Protein AF-A0A972D5B7-F1 (afdb_monomer)

Structure (mmCIF, N/CA/C/O backbone):
data_AF-A0A972D5B7-F1
#
_entry.id   AF-A0A972D5B7-F1
#
loop_
_atom_site.group_PDB
_atom_site.id
_atom_site.type_symbol
_atom_site.label_atom_id
_atom_site.label_alt_id
_atom_site.label_comp_id
_atom_site.label_asym_id
_atom_site.label_entity_id
_atom_site.label_seq_id
_atom_site.pdbx_PDB_ins_code
_atom_site.Cartn_x
_atom_site.Cartn_y
_atom_site.Cartn_z
_atom_site.occupancy
_atom_site.B_iso_or_equiv
_atom_site.auth_seq_id
_atom_site.auth_comp_id
_atom_site.auth_asym_id
_atom_site.auth_atom_id
_atom_site.pdbx_PDB_model_num
ATOM 1 N N . MET A 1 1 ? -1.878 15.847 19.546 1.00 48.78 1 MET A N 1
ATOM 2 C CA . MET A 1 1 ? -1.704 15.679 18.088 1.00 48.78 1 MET A CA 1
ATOM 3 C C . MET A 1 1 ? -2.872 14.828 17.628 1.00 48.78 1 MET A C 1
ATOM 5 O O . MET A 1 1 ? -3.082 13.790 18.239 1.00 48.78 1 MET A O 1
ATOM 9 N N . VAL A 1 2 ? -3.689 15.308 16.688 1.00 53.00 2 VAL A N 1
ATOM 10 C CA . VAL A 1 2 ? -4.790 14.505 16.128 1.00 53.00 2 VAL A CA 1
ATOM 11 C C . VAL A 1 2 ? -4.157 13.381 15.312 1.00 53.00 2 VAL A C 1
ATOM 13 O O . VAL A 1 2 ? -3.284 13.649 14.489 1.00 53.00 2 VAL A O 1
ATOM 16 N N . ASP A 1 3 ? -4.536 12.136 15.590 1.00 77.19 3 ASP A N 1
ATOM 17 C CA . ASP A 1 3 ? -4.104 10.978 14.810 1.00 77.19 3 ASP A CA 1
ATOM 18 C C . ASP A 1 3 ? -4.944 10.943 13.529 1.00 77.19 3 ASP A C 1
ATOM 20 O O . ASP A 1 3 ? -6.056 10.411 13.502 1.00 77.19 3 ASP A O 1
ATOM 24 N N . THR A 1 4 ? -4.451 11.625 12.491 1.00 83.44 4 THR A N 1
ATOM 25 C CA . THR A 1 4 ? -5.150 11.804 11.211 1.00 83.44 4 THR A CA 1
ATOM 26 C C . THR A 1 4 ? -5.566 10.470 10.589 1.00 83.44 4 THR A C 1
A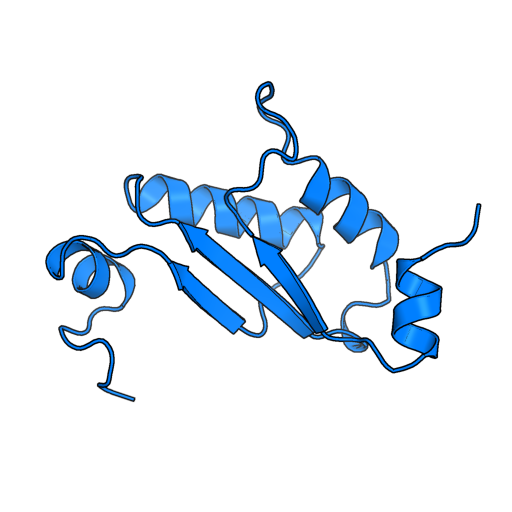TOM 28 O O . THR A 1 4 ? -6.623 10.411 9.973 1.00 83.44 4 THR A O 1
ATOM 31 N N . ILE A 1 5 ? -4.779 9.404 10.785 1.00 86.38 5 ILE A N 1
ATOM 32 C CA . ILE A 1 5 ? -5.074 8.066 10.256 1.00 86.38 5 ILE A CA 1
ATOM 33 C C . ILE A 1 5 ? -6.245 7.432 11.003 1.00 86.38 5 ILE A C 1
ATOM 35 O O . ILE A 1 5 ? -7.191 6.968 10.379 1.00 86.38 5 ILE A O 1
ATOM 39 N N . LYS A 1 6 ? -6.246 7.467 12.340 1.00 86.38 6 LYS A N 1
ATOM 40 C CA . LYS A 1 6 ? -7.398 6.954 13.101 1.00 86.38 6 LY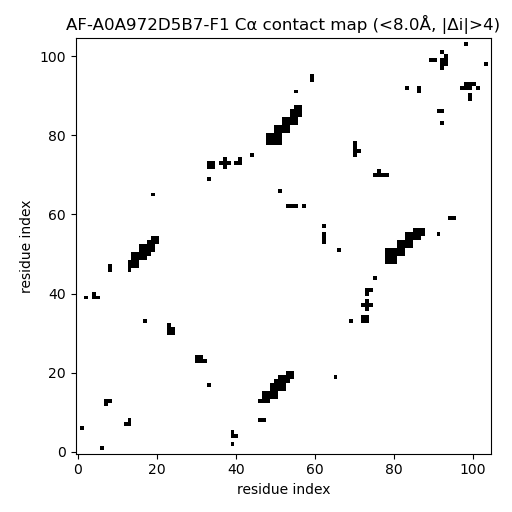S A CA 1
ATOM 41 C C . LYS A 1 6 ? -8.669 7.737 12.802 1.00 86.38 6 LYS A C 1
ATOM 43 O O . LYS A 1 6 ? -9.707 7.143 12.552 1.00 86.38 6 LYS A O 1
ATOM 48 N N . THR A 1 7 ? -8.559 9.064 12.733 1.00 89.81 7 THR A N 1
ATOM 49 C CA . THR A 1 7 ? -9.699 9.935 12.407 1.00 89.81 7 THR A CA 1
ATOM 50 C C . THR A 1 7 ? -10.247 9.631 11.010 1.00 89.81 7 THR A C 1
ATOM 52 O O . THR A 1 7 ? -11.460 9.653 10.805 1.00 89.81 7 THR A O 1
ATOM 55 N N . SER A 1 8 ? -9.374 9.339 10.037 1.00 90.31 8 SER A N 1
ATOM 56 C CA . SER A 1 8 ? -9.805 8.980 8.686 1.00 90.31 8 SER A CA 1
ATOM 57 C C . SER A 1 8 ? -10.530 7.633 8.677 1.00 90.31 8 SER A C 1
ATOM 59 O O . SER A 1 8 ? -11.615 7.558 8.107 1.00 90.31 8 SER A O 1
ATOM 61 N N . ILE A 1 9 ? -10.002 6.622 9.377 1.00 91.62 9 ILE A N 1
ATOM 62 C CA . ILE A 1 9 ? -10.630 5.295 9.510 1.00 91.62 9 ILE A CA 1
ATOM 63 C C . ILE A 1 9 ? -12.003 5.409 10.182 1.00 91.62 9 ILE A C 1
ATOM 65 O O . ILE A 1 9 ? -12.9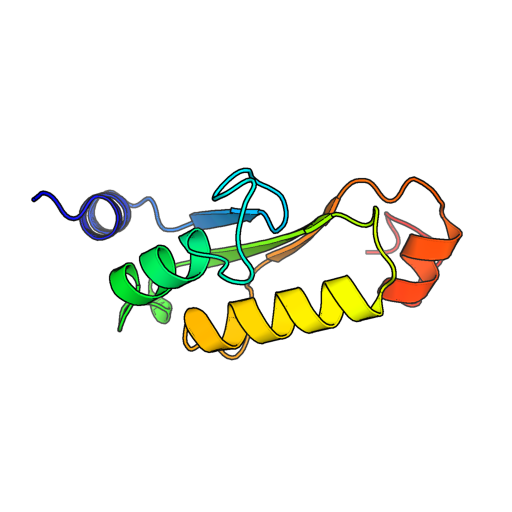91 4.927 9.633 1.00 91.62 9 ILE A O 1
ATOM 69 N N . GLU A 1 10 ? -12.099 6.126 11.306 1.00 90.25 10 GLU A N 1
ATOM 70 C CA . GLU A 1 10 ? -13.362 6.385 12.018 1.00 90.25 10 GLU A CA 1
ATOM 71 C C . GLU A 1 10 ? -14.391 7.126 11.146 1.00 90.25 10 GLU A C 1
ATOM 73 O O . GLU A 1 10 ? -15.598 6.966 11.322 1.00 90.25 10 GLU A O 1
ATOM 78 N N . SER A 1 11 ? -13.920 7.909 10.171 1.00 93.31 11 SER A N 1
ATOM 79 C CA . SER A 1 11 ? -14.755 8.617 9.192 1.00 93.31 11 SER A CA 1
ATOM 80 C C . SER A 1 11 ? -15.077 7.783 7.939 1.00 93.31 11 SER A C 1
ATOM 82 O O . SER A 1 11 ? -15.671 8.306 6.997 1.00 93.31 11 SER A O 1
ATOM 84 N N . GLY A 1 12 ? -14.684 6.505 7.900 1.00 93.38 12 GLY A N 1
ATOM 85 C CA . GLY A 1 12 ? -14.919 5.583 6.782 1.00 93.38 12 GLY A CA 1
ATOM 86 C C . GLY A 1 12 ? -13.864 5.621 5.671 1.00 93.38 12 GLY A C 1
ATOM 87 O O . GLY A 1 12 ? -14.016 4.938 4.661 1.00 93.38 12 GLY A O 1
ATOM 88 N N . VAL A 1 13 ? -12.786 6.391 5.835 1.00 93.12 13 VAL A N 1
ATOM 89 C CA . VAL A 1 13 ? -11.645 6.410 4.911 1.00 93.12 13 VAL A CA 1
ATOM 90 C C . VAL A 1 13 ? -10.640 5.353 5.353 1.00 93.12 13 VAL A C 1
ATOM 92 O O . VAL A 1 13 ? -9.782 5.595 6.203 1.00 93.12 13 VAL A O 1
ATOM 95 N N . ASN A 1 14 ? -10.767 4.173 4.756 1.00 93.06 14 ASN A N 1
ATOM 96 C CA . ASN A 1 14 ? -9.969 2.997 5.084 1.00 93.06 14 ASN A CA 1
ATOM 97 C C . ASN A 1 14 ? -9.048 2.525 3.950 1.00 93.06 14 ASN A C 1
ATOM 99 O O . ASN A 1 14 ? -8.306 1.572 4.146 1.00 93.06 14 ASN A O 1
ATOM 103 N N . TYR A 1 15 ? -9.064 3.177 2.787 1.00 93.56 15 TYR A N 1
ATOM 104 C CA . TYR A 1 15 ? -8.138 2.888 1.693 1.00 93.56 15 TYR A CA 1
ATOM 105 C C . TYR A 1 15 ? -6.946 3.850 1.729 1.00 93.56 15 TYR A C 1
ATOM 107 O O . TYR A 1 15 ? -7.128 5.068 1.650 1.00 93.56 15 TYR A O 1
ATOM 115 N N . PHE A 1 16 ? -5.729 3.311 1.804 1.00 89.94 16 PHE A N 1
ATOM 116 C CA . PHE A 1 16 ? -4.491 4.087 1.817 1.00 89.94 16 PHE A CA 1
ATOM 117 C C . PHE A 1 16 ? -3.623 3.733 0.614 1.00 89.94 16 PHE A C 1
ATOM 119 O O . PHE A 1 16 ? -3.114 2.616 0.488 1.00 89.94 16 PHE A O 1
ATOM 126 N N . ASP A 1 17 ? -3.429 4.723 -0.256 1.00 86.94 17 ASP A N 1
ATOM 127 C CA . ASP A 1 17 ? -2.571 4.582 -1.423 1.00 86.94 17 ASP A CA 1
ATOM 128 C C . ASP A 1 17 ? -1.093 4.740 -1.034 1.00 86.94 17 ASP A C 1
ATOM 130 O O . ASP A 1 17 ? -0.689 5.798 -0.539 1.00 86.94 17 ASP A O 1
ATOM 134 N N . CYS A 1 18 ? -0.280 3.695 -1.220 1.00 80.94 18 CYS A N 1
ATOM 135 C CA . CYS A 1 18 ? 1.107 3.685 -0.750 1.00 80.94 18 CYS A CA 1
ATOM 136 C C . CYS A 1 18 ? 2.096 3.648 -1.924 1.00 80.94 18 CYS A C 1
ATOM 138 O O . CYS A 1 18 ? 2.498 2.592 -2.418 1.00 80.94 18 CYS A O 1
ATOM 140 N N . LEU A 1 19 ? 2.541 4.832 -2.342 1.00 71.12 19 LEU A N 1
ATOM 141 C CA . LEU A 1 19 ? 3.438 5.007 -3.480 1.00 71.12 19 LEU A CA 1
ATOM 142 C C . LEU A 1 19 ? 4.907 4.694 -3.148 1.00 71.12 19 LEU A C 1
ATOM 144 O O . LEU A 1 19 ? 5.467 5.325 -2.251 1.00 71.12 19 LEU A O 1
ATOM 148 N N . SER A 1 20 ? 5.563 3.796 -3.903 1.00 62.44 20 SER A N 1
ATOM 149 C CA . SER A 1 20 ? 6.999 3.485 -3.719 1.00 62.44 20 SER A CA 1
ATOM 150 C C . SER A 1 20 ? 7.922 4.644 -4.107 1.00 62.44 20 SER A C 1
ATOM 152 O O . SER A 1 20 ? 9.080 4.696 -3.695 1.00 62.44 20 SER A O 1
ATOM 154 N N . LYS A 1 21 ? 7.403 5.613 -4.871 1.00 55.22 21 LYS A N 1
ATOM 155 C CA . LYS A 1 21 ? 8.147 6.770 -5.371 1.00 55.22 21 LYS A CA 1
ATOM 156 C C . LYS A 1 21 ? 7.398 8.063 -5.088 1.00 55.22 21 LYS A C 1
ATOM 158 O O . LYS A 1 21 ? 6.851 8.716 -5.972 1.00 55.22 21 LYS A O 1
ATOM 163 N N . LEU A 1 22 ? 7.402 8.473 -3.833 1.00 45.75 22 LEU A N 1
ATOM 164 C CA . LEU A 1 22 ? 7.247 9.883 -3.518 1.00 45.75 22 LEU A CA 1
ATOM 165 C C . LEU A 1 22 ? 8.480 10.339 -2.778 1.00 45.75 22 LEU A C 1
ATOM 167 O O . LEU A 1 22 ? 9.111 9.580 -2.047 1.00 45.75 22 LEU A O 1
ATOM 171 N N . ARG A 1 23 ? 8.792 11.613 -2.971 1.00 42.19 23 ARG A N 1
ATOM 172 C CA . ARG A 1 23 ? 9.722 12.420 -2.190 1.00 42.19 23 ARG A CA 1
ATOM 173 C C . ARG A 1 23 ? 9.266 12.510 -0.719 1.00 42.19 23 ARG A C 1
ATOM 175 O O . ARG A 1 23 ? 9.020 13.590 -0.202 1.00 42.19 23 ARG A O 1
ATOM 182 N N . TYR A 1 24 ? 9.152 11.360 -0.058 1.00 42.16 24 TYR A N 1
ATOM 183 C CA . TYR A 1 24 ? 9.131 11.164 1.387 1.00 42.16 24 TYR A CA 1
ATOM 184 C C . TYR A 1 24 ? 10.554 11.060 1.963 1.00 42.16 24 TYR A C 1
ATOM 186 O O . TYR A 1 24 ? 10.705 10.920 3.169 1.00 42.16 24 TYR A O 1
ATOM 194 N N . SER A 1 25 ? 11.592 11.174 1.128 1.00 35.25 25 SER A N 1
ATOM 195 C CA . SER A 1 25 ? 12.761 12.049 1.320 1.00 35.25 25 SER A CA 1
ATOM 196 C C . SER A 1 25 ? 13.651 11.922 0.074 1.00 35.25 25 SER A C 1
ATOM 198 O O . SER A 1 25 ? 13.895 10.816 -0.393 1.00 35.25 25 SER A O 1
ATOM 200 N N . GLU A 1 26 ? 14.158 13.020 -0.495 1.00 36.38 26 GLU A N 1
ATOM 201 C CA . GLU A 1 26 ? 15.217 12.944 -1.526 1.00 36.38 26 GLU A CA 1
ATOM 202 C C . GLU A 1 26 ? 16.595 12.584 -0.936 1.00 36.38 26 GLU A C 1
ATOM 204 O O . GLU A 1 26 ? 17.614 12.661 -1.614 1.00 36.38 26 GLU A O 1
ATOM 209 N N . ALA A 1 27 ? 16.653 12.154 0.323 1.00 38.62 27 ALA A N 1
ATOM 210 C CA . ALA A 1 27 ? 17.882 11.731 0.964 1.00 38.62 27 ALA A CA 1
ATOM 211 C C . ALA A 1 27 ? 17.565 10.804 2.138 1.00 38.62 27 ALA A C 1
ATOM 213 O O . ALA A 1 27 ? 17.319 11.284 3.237 1.00 38.62 27 ALA A O 1
ATOM 214 N N . SER A 1 28 ? 17.558 9.487 1.925 1.00 37.94 28 SER A N 1
ATOM 215 C CA . SER A 1 28 ? 18.069 8.491 2.882 1.00 37.94 28 SER A CA 1
ATOM 216 C C . SER A 1 28 ? 17.590 7.088 2.525 1.00 37.94 28 SER A C 1
ATOM 218 O O . SER A 1 28 ? 16.542 6.879 1.925 1.00 37.94 28 SER A O 1
ATOM 220 N N . HIS A 1 29 ? 18.348 6.100 2.976 1.00 44.97 29 HIS A N 1
ATOM 221 C CA . HIS A 1 29 ? 18.041 4.673 2.953 1.00 44.97 29 HIS A CA 1
ATOM 222 C C . HIS A 1 29 ? 16.863 4.282 3.879 1.00 44.97 29 HIS A C 1
ATOM 224 O O . HIS A 1 29 ? 16.795 3.158 4.371 1.00 44.97 29 HIS A O 1
ATOM 230 N N . THR A 1 30 ? 15.940 5.208 4.145 1.00 51.91 30 THR A N 1
ATOM 231 C CA . THR A 1 30 ? 14.854 5.085 5.118 1.00 51.91 30 THR A CA 1
ATOM 232 C C . THR A 1 30 ? 13.568 5.605 4.486 1.00 51.91 30 THR A C 1
ATOM 234 O O . THR A 1 30 ? 13.330 6.807 4.418 1.00 51.91 30 THR A O 1
ATOM 237 N N . ASN A 1 31 ? 12.717 4.691 4.018 1.00 65.31 31 ASN A N 1
ATOM 238 C CA . ASN A 1 31 ? 11.352 4.982 3.569 1.00 65.31 31 ASN A CA 1
ATOM 239 C C . ASN A 1 31 ? 10.488 5.409 4.778 1.00 65.31 31 ASN A C 1
ATOM 241 O O . ASN A 1 31 ? 9.678 4.644 5.306 1.00 65.31 31 ASN A O 1
ATOM 245 N N . GLU A 1 32 ? 10.691 6.641 5.261 1.00 72.19 32 GLU A N 1
ATOM 246 C CA . GLU A 1 32 ? 10.042 7.181 6.463 1.00 72.19 32 GLU A CA 1
ATOM 247 C C . GLU A 1 32 ? 8.516 7.202 6.372 1.00 72.19 32 GLU A C 1
ATOM 249 O O . GLU A 1 32 ? 7.847 7.086 7.398 1.00 72.19 32 GLU A O 1
ATOM 254 N N . GLY A 1 33 ? 7.964 7.351 5.163 1.00 76.44 33 GLY A N 1
ATOM 255 C CA . GLY A 1 33 ? 6.522 7.320 4.926 1.00 76.44 33 GLY A CA 1
ATOM 256 C C . GLY A 1 33 ? 5.908 6.006 5.401 1.00 76.44 33 GLY A C 1
ATOM 257 O O . GLY A 1 33 ? 4.996 6.019 6.225 1.00 76.44 33 GLY A O 1
ATOM 258 N N . TYR A 1 34 ? 6.477 4.872 4.984 1.00 81.12 34 TYR A N 1
ATOM 259 C CA . TYR A 1 34 ? 6.006 3.560 5.418 1.00 81.12 34 TYR A CA 1
ATOM 260 C C . TYR A 1 34 ? 6.257 3.306 6.908 1.00 81.12 34 TYR A C 1
ATOM 262 O O . TYR A 1 34 ? 5.417 2.712 7.571 1.00 81.12 34 TYR A O 1
ATOM 270 N N . LEU A 1 35 ? 7.361 3.808 7.474 1.00 84.12 35 LEU A N 1
ATOM 271 C CA . LEU A 1 35 ? 7.606 3.707 8.919 1.00 84.12 35 LEU A CA 1
ATOM 272 C C . LEU A 1 35 ? 6.566 4.489 9.740 1.00 84.12 35 LEU A C 1
ATOM 274 O O . LEU A 1 35 ? 6.123 4.019 10.788 1.00 84.12 35 LEU A O 1
ATOM 278 N N . LYS A 1 36 ? 6.180 5.689 9.289 1.00 84.50 36 LYS A N 1
ATOM 279 C CA . LYS A 1 36 ? 5.141 6.509 9.933 1.00 84.50 36 LYS A CA 1
ATOM 280 C C . LYS A 1 36 ? 3.765 5.866 9.771 1.00 84.50 36 LYS A C 1
ATOM 282 O O . LYS A 1 36 ? 3.031 5.778 10.751 1.00 84.50 36 LYS A O 1
ATOM 287 N N . LEU A 1 37 ? 3.459 5.365 8.575 1.00 86.31 37 LEU A N 1
ATOM 288 C CA . LEU A 1 37 ? 2.210 4.665 8.290 1.00 86.31 37 LEU A CA 1
ATOM 289 C C . LEU A 1 37 ? 2.084 3.376 9.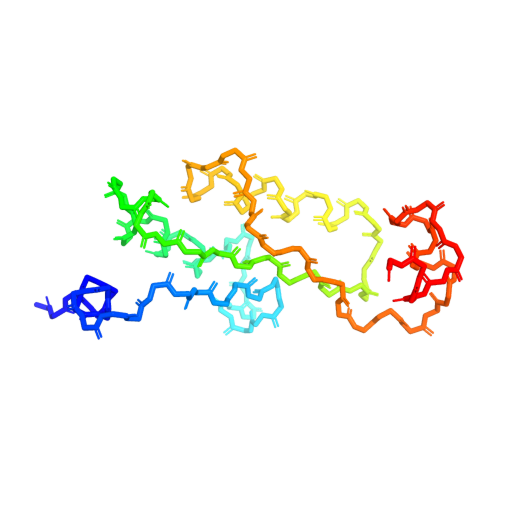115 1.00 86.31 37 LEU A C 1
ATOM 291 O O . LEU A 1 37 ? 1.063 3.173 9.757 1.00 86.31 37 LEU A O 1
ATOM 295 N N . GLY A 1 38 ? 3.136 2.559 9.198 1.00 88.94 38 GLY A N 1
ATOM 296 C CA . GLY A 1 38 ? 3.133 1.319 9.979 1.00 88.94 38 GLY A CA 1
ATOM 297 C C . GLY A 1 38 ? 2.914 1.553 11.471 1.00 88.94 38 GLY A C 1
ATOM 298 O O . GLY A 1 38 ? 2.168 0.822 12.113 1.00 88.94 38 GLY A O 1
ATOM 299 N N . LYS A 1 39 ? 3.486 2.633 12.022 1.00 89.19 39 LYS A N 1
ATOM 300 C CA . LYS A 1 39 ? 3.196 3.060 13.400 1.00 89.19 39 LYS A CA 1
ATOM 301 C C . LYS A 1 39 ? 1.745 3.502 13.581 1.00 89.19 39 LYS A C 1
ATOM 303 O O . LYS A 1 39 ? 1.159 3.205 14.616 1.00 89.19 39 LYS A O 1
ATOM 308 N N . ALA A 1 40 ? 1.185 4.221 12.610 1.00 88.56 40 ALA A N 1
ATOM 309 C CA . ALA A 1 40 ? -0.187 4.715 12.682 1.00 88.56 40 ALA A CA 1
ATOM 310 C C . ALA A 1 40 ? -1.230 3.593 12.531 1.00 88.56 40 ALA A C 1
ATOM 312 O O . ALA A 1 40 ? -2.268 3.633 13.181 1.00 88.56 40 ALA A O 1
ATOM 313 N N . LEU A 1 41 ? -0.922 2.573 11.726 1.00 89.94 41 LEU A N 1
ATOM 314 C CA . LEU A 1 41 ? -1.773 1.409 11.474 1.00 89.94 41 LEU A CA 1
ATOM 315 C C . LEU A 1 41 ? -1.534 0.242 12.442 1.00 89.94 41 LEU A C 1
ATOM 317 O O . LEU A 1 41 ? -2.081 -0.843 12.244 1.00 89.94 41 LEU A O 1
ATOM 321 N N . ALA A 1 42 ? -0.713 0.420 13.479 1.00 90.69 42 ALA A N 1
ATOM 322 C CA . ALA A 1 42 ? -0.394 -0.652 14.414 1.00 90.69 42 ALA A CA 1
ATOM 323 C C . ALA A 1 42 ? -1.671 -1.184 15.092 1.00 90.69 42 ALA A C 1
ATOM 325 O O . ALA A 1 42 ? -2.321 -0.472 15.855 1.00 90.69 42 ALA A O 1
ATOM 326 N N . GLY A 1 43 ? -2.015 -2.444 14.807 1.00 89.94 43 GLY A N 1
ATOM 327 C CA . GLY A 1 43 ? -3.234 -3.095 15.302 1.00 89.94 43 GL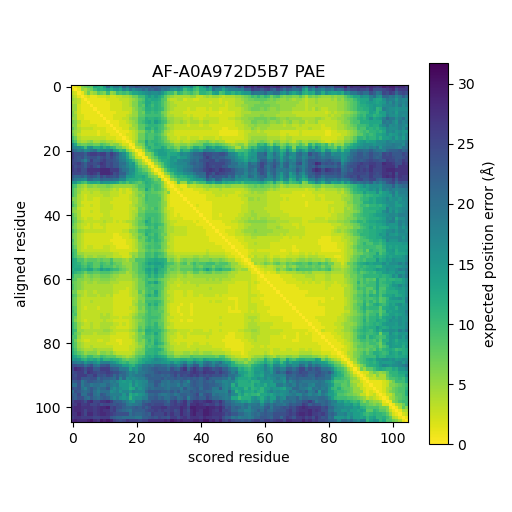Y A CA 1
ATOM 328 C C . GLY A 1 43 ? -4.512 -2.791 14.510 1.00 89.94 43 GLY A C 1
ATOM 329 O O . GLY A 1 43 ? -5.555 -3.308 14.878 1.00 89.94 43 GLY A O 1
ATOM 330 N N . LEU A 1 44 ? -4.432 -2.007 13.429 1.00 91.50 44 LEU A N 1
ATOM 331 C CA . LEU A 1 44 ? -5.572 -1.584 12.599 1.00 91.50 44 LEU A CA 1
ATOM 332 C C . LEU A 1 44 ? -5.528 -2.187 11.185 1.00 91.50 44 LEU A C 1
ATOM 334 O O . LEU A 1 44 ? -6.245 -1.741 10.294 1.00 91.50 44 LEU A O 1
ATOM 338 N N . ARG A 1 45 ? -4.651 -3.171 10.935 1.00 90.69 45 ARG A N 1
ATOM 339 C CA . ARG A 1 45 ? -4.428 -3.724 9.587 1.00 90.69 45 ARG A CA 1
ATOM 340 C C . ARG A 1 45 ? -5.698 -4.313 8.969 1.00 90.69 45 ARG A C 1
ATOM 342 O O . ARG A 1 45 ? -5.888 -4.156 7.767 1.00 90.69 45 ARG A O 1
ATOM 349 N N . ASP A 1 46 ? -6.537 -4.955 9.776 1.00 91.62 46 ASP A N 1
ATOM 350 C CA . ASP A 1 46 ? -7.776 -5.602 9.321 1.00 91.62 46 ASP A CA 1
ATOM 351 C C . ASP A 1 46 ? -8.902 -4.594 9.031 1.00 91.62 46 ASP A C 1
ATOM 353 O O . ASP A 1 46 ? -9.931 -4.948 8.462 1.00 91.62 46 ASP A O 1
ATOM 357 N N . GLU A 1 47 ? -8.711 -3.328 9.409 1.00 93.25 47 GLU A N 1
ATOM 358 C CA . GLU A 1 47 ? -9.681 -2.251 9.204 1.00 93.25 47 GLU A CA 1
ATOM 359 C C . GLU A 1 47 ? -9.391 -1.436 7.941 1.00 93.25 47 GLU A C 1
ATOM 361 O O . GLU A 1 47 ? -10.185 -0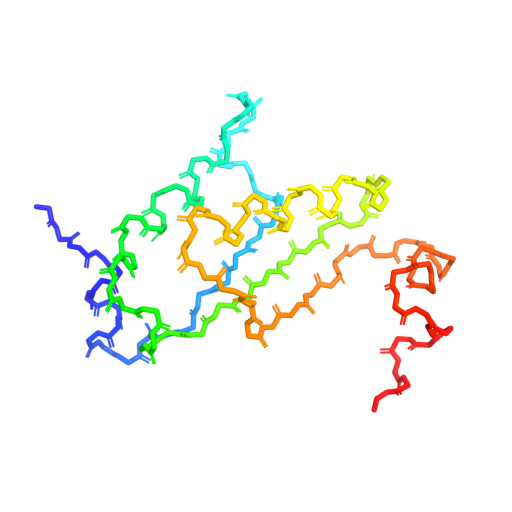.567 7.582 1.00 93.25 47 GLU A O 1
ATOM 366 N N . VAL A 1 48 ? -8.261 -1.695 7.273 1.00 94.25 48 VAL A N 1
ATOM 367 C CA . VAL A 1 48 ? -7.755 -0.873 6.170 1.00 94.25 48 VAL A CA 1
ATOM 368 C C . VAL A 1 48 ? -7.402 -1.695 4.938 1.00 94.25 48 VAL A C 1
ATOM 370 O O . VAL A 1 48 ? -6.947 -2.831 5.034 1.00 94.25 48 VAL A O 1
ATOM 373 N N . TYR A 1 49 ? -7.551 -1.071 3.775 1.00 94.94 49 TYR A N 1
ATOM 374 C CA . TYR A 1 49 ? -7.040 -1.540 2.497 1.00 94.94 49 TYR A CA 1
ATOM 375 C C . TYR A 1 49 ? -5.799 -0.739 2.135 1.00 94.94 49 TYR A C 1
ATOM 377 O O . TYR A 1 49 ? -5.792 0.492 2.212 1.00 94.94 49 TYR A O 1
ATOM 385 N N . LEU A 1 50 ? -4.748 -1.428 1.718 1.00 93.12 50 LEU A N 1
ATOM 386 C CA . LEU A 1 50 ? -3.492 -0.818 1.327 1.00 93.12 50 LEU A CA 1
ATOM 387 C C . LEU A 1 50 ? -3.191 -1.146 -0.128 1.00 93.12 50 LEU A C 1
ATOM 389 O O . LEU A 1 50 ? -3.260 -2.308 -0.527 1.00 93.12 50 LEU A O 1
ATOM 393 N N . SER A 1 51 ? -2.783 -0.144 -0.901 1.00 92.19 51 SER A N 1
ATOM 394 C CA . SER A 1 51 ? -2.097 -0.401 -2.165 1.00 92.19 51 SER A CA 1
ATOM 395 C C . SER A 1 51 ? -0.586 -0.433 -1.955 1.00 92.19 51 SER A C 1
ATOM 397 O O . SER A 1 51 ? -0.067 0.184 -1.025 1.00 92.19 51 SER A O 1
ATOM 399 N N . PHE A 1 52 ? 0.132 -1.122 -2.830 1.00 87.19 52 PHE A N 1
ATOM 400 C CA . PHE A 1 52 ? 1.546 -0.904 -3.083 1.00 87.19 52 PHE A CA 1
ATOM 401 C C . PHE A 1 52 ? 1.690 -0.532 -4.547 1.00 87.19 52 PHE A C 1
ATOM 403 O O . PHE A 1 52 ? 1.380 -1.330 -5.434 1.00 87.19 52 PHE A O 1
ATOM 410 N N . LEU A 1 53 ? 2.163 0.681 -4.802 1.00 83.75 53 LEU A N 1
ATOM 411 C CA . LEU A 1 53 ? 2.411 1.140 -6.156 1.00 83.75 53 LEU A CA 1
ATOM 412 C C . LEU A 1 53 ? 3.913 1.112 -6.428 1.00 83.75 53 LEU A C 1
ATOM 414 O O . LEU A 1 53 ? 4.671 1.923 -5.893 1.00 83.75 53 LEU A O 1
ATOM 418 N N . ALA A 1 54 ? 4.320 0.175 -7.277 1.00 77.50 54 ALA A N 1
ATOM 419 C CA . ALA A 1 54 ? 5.672 -0.013 -7.762 1.00 77.50 54 ALA A CA 1
ATOM 420 C C . ALA A 1 54 ? 5.927 0.858 -8.991 1.00 77.50 54 ALA A C 1
ATOM 422 O O . ALA A 1 54 ? 5.338 0.635 -10.048 1.00 77.50 54 ALA A O 1
ATOM 423 N N . PHE A 1 55 ? 6.845 1.815 -8.891 1.00 71.56 55 PHE A N 1
ATOM 424 C CA . PHE A 1 55 ? 7.386 2.458 -10.086 1.00 71.56 55 PHE A CA 1
ATOM 425 C C . PHE A 1 55 ? 8.414 1.552 -10.764 1.00 71.56 55 PHE A C 1
ATOM 427 O O . PHE A 1 55 ? 9.452 1.234 -10.184 1.00 71.56 55 PHE A O 1
ATOM 434 N N . VAL A 1 56 ? 8.135 1.173 -12.009 1.00 68.25 56 VAL A N 1
ATOM 435 C CA . VAL A 1 56 ? 8.986 0.283 -12.812 1.00 68.25 56 VAL A CA 1
ATOM 436 C C . VAL A 1 56 ? 9.977 1.100 -13.651 1.00 68.25 56 VAL A C 1
ATOM 438 O O . VAL A 1 56 ? 10.116 0.907 -14.846 1.00 68.25 56 VAL A O 1
ATOM 441 N N . ASP A 1 57 ? 10.670 2.060 -13.030 1.00 66.50 57 ASP A N 1
ATOM 442 C CA . ASP A 1 57 ? 11.810 2.762 -13.649 1.00 66.50 57 ASP A CA 1
ATOM 443 C C . ASP A 1 57 ?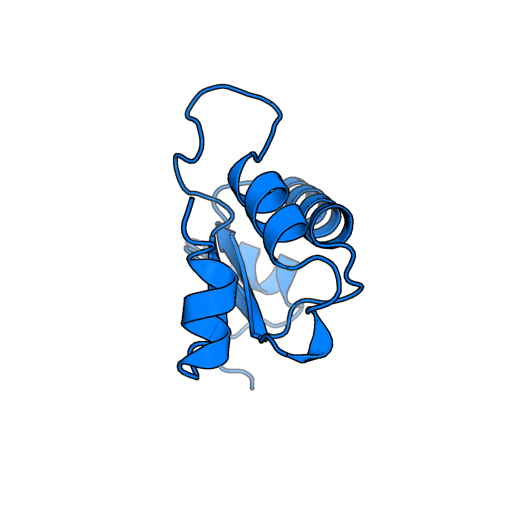 13.168 2.195 -13.200 1.00 66.50 57 ASP A C 1
ATOM 445 O O . ASP A 1 57 ? 14.231 2.687 -13.583 1.00 66.50 57 ASP A O 1
ATOM 449 N N . LYS A 1 58 ? 13.125 1.161 -12.355 1.00 62.94 58 LYS A N 1
ATOM 450 C CA . LYS A 1 58 ? 14.266 0.451 -11.777 1.00 62.94 58 LYS A CA 1
ATOM 451 C C . LYS A 1 58 ? 14.168 -1.048 -12.083 1.00 62.94 58 LYS A C 1
ATOM 453 O O . LYS A 1 58 ? 13.075 -1.544 -12.347 1.00 62.94 58 LYS A O 1
ATOM 458 N N . PRO A 1 59 ? 15.283 -1.799 -11.989 1.00 68.31 59 PRO A N 1
ATOM 459 C CA . PRO A 1 59 ? 15.261 -3.254 -12.130 1.00 68.31 59 PRO A CA 1
ATOM 460 C C . PRO A 1 59 ? 14.280 -3.933 -11.163 1.00 68.31 59 PRO A C 1
ATOM 462 O O . PRO A 1 59 ? 14.121 -3.486 -10.028 1.00 68.31 59 PRO A O 1
ATOM 465 N N . LEU A 1 60 ? 13.706 -5.069 -11.573 1.00 70.75 60 LEU A N 1
ATOM 466 C CA . LEU A 1 60 ? 12.742 -5.855 -10.784 1.00 70.75 60 LEU A CA 1
ATOM 467 C C . LEU A 1 60 ? 13.214 -6.156 -9.349 1.00 70.75 60 LEU A C 1
ATOM 469 O O . LEU A 1 60 ? 12.418 -6.116 -8.414 1.00 70.75 60 LEU A O 1
ATOM 473 N N . SER A 1 61 ? 14.510 -6.403 -9.154 1.00 70.31 61 SER A N 1
ATOM 474 C CA . SER A 1 61 ? 15.088 -6.661 -7.829 1.00 70.31 61 SER A CA 1
ATOM 475 C C . SER A 1 61 ? 14.908 -5.496 -6.849 1.00 70.31 61 SER A C 1
ATOM 477 O O . SER A 1 61 ? 14.764 -5.727 -5.650 1.00 70.31 61 SER A O 1
ATOM 479 N N . TYR A 1 62 ? 14.868 -4.251 -7.335 1.00 72.00 62 TYR A N 1
ATOM 480 C CA . TYR A 1 62 ? 14.557 -3.089 -6.499 1.00 72.00 62 TYR A CA 1
ATOM 481 C C . TYR A 1 62 ? 13.089 -3.072 -6.087 1.00 72.00 62 TYR A C 1
ATOM 483 O O . TYR A 1 62 ? 12.793 -2.814 -4.926 1.00 72.00 62 TYR A O 1
ATOM 491 N N . VAL A 1 63 ? 12.179 -3.390 -7.012 1.00 75.06 63 VAL A N 1
ATOM 492 C CA . VAL A 1 63 ? 10.740 -3.466 -6.722 1.00 75.06 63 VAL A CA 1
ATOM 493 C C . VAL A 1 63 ? 10.459 -4.541 -5.671 1.00 75.06 63 VAL A C 1
ATOM 495 O O . VAL A 1 63 ? 9.705 -4.297 -4.733 1.00 75.06 63 VAL A O 1
ATOM 498 N N . GLN A 1 64 ? 11.108 -5.703 -5.788 1.00 77.38 64 GLN A N 1
ATOM 499 C CA . GLN A 1 64 ? 11.011 -6.783 -4.803 1.00 77.38 64 GLN A CA 1
ATOM 500 C C . GLN A 1 64 ? 11.507 -6.337 -3.423 1.00 77.38 64 GLN A C 1
ATOM 502 O O . GLN A 1 64 ? 10.783 -6.479 -2.439 1.00 77.38 64 GLN A O 1
ATOM 507 N N . ALA A 1 65 ? 12.698 -5.735 -3.350 1.00 78.12 65 ALA A N 1
ATOM 508 C CA . ALA A 1 65 ? 13.256 -5.250 -2.089 1.00 78.12 65 ALA A CA 1
ATOM 509 C C . ALA A 1 65 ? 12.380 -4.164 -1.432 1.00 78.12 65 ALA A C 1
ATOM 511 O O . ALA A 1 65 ? 12.193 -4.172 -0.212 1.00 78.12 65 ALA A O 1
ATOM 512 N N . ASP A 1 66 ? 11.811 -3.254 -2.229 1.00 79.69 66 ASP A N 1
ATOM 513 C CA . ASP A 1 66 ? 10.901 -2.213 -1.742 1.00 79.69 66 ASP A CA 1
ATOM 514 C C . ASP A 1 66 ? 9.585 -2.809 -1.227 1.00 79.69 66 ASP A C 1
ATOM 516 O O . ASP A 1 66 ? 9.098 -2.396 -0.171 1.00 79.69 66 ASP A O 1
ATOM 520 N N . PHE A 1 67 ? 9.035 -3.811 -1.919 1.00 84.94 67 PHE A N 1
ATOM 521 C CA . PHE A 1 67 ? 7.822 -4.503 -1.489 1.00 84.94 67 PHE A CA 1
ATOM 522 C C . PHE A 1 67 ? 8.038 -5.275 -0.179 1.00 84.94 67 PHE A C 1
ATOM 524 O O . PHE A 1 67 ? 7.251 -5.148 0.758 1.00 84.94 67 PHE A O 1
ATOM 531 N N . GLU A 1 68 ? 9.150 -6.001 -0.045 1.00 85.56 68 GLU A N 1
ATOM 532 C CA . GLU A 1 68 ? 9.513 -6.688 1.202 1.00 85.56 68 GLU A CA 1
ATOM 533 C C . GLU A 1 68 ? 9.727 -5.712 2.367 1.00 85.56 68 GLU A C 1
ATOM 535 O O . GLU A 1 68 ? 9.352 -5.985 3.513 1.00 85.56 68 GLU A O 1
ATOM 540 N N . PHE A 1 69 ? 10.341 -4.554 2.102 1.00 84.62 69 PHE A N 1
ATOM 541 C CA . PHE A 1 69 ? 10.473 -3.505 3.105 1.00 84.62 69 PHE A CA 1
ATOM 542 C C . PHE A 1 69 ? 9.103 -2.972 3.536 1.00 84.62 69 PHE A C 1
ATOM 544 O O . PHE A 1 69 ? 8.846 -2.908 4.737 1.00 84.62 69 PHE A O 1
ATOM 551 N N . TYR A 1 70 ? 8.227 -2.651 2.579 1.00 87.25 70 TYR A N 1
ATOM 552 C CA . TYR A 1 70 ? 6.850 -2.211 2.809 1.00 87.25 70 TYR A CA 1
ATOM 553 C C . TYR A 1 70 ? 6.070 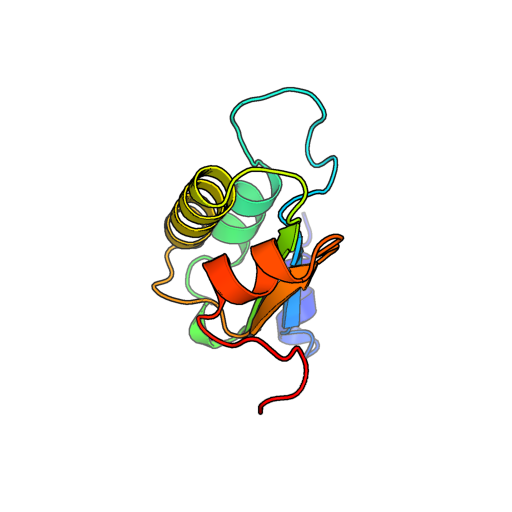-3.190 3.703 1.00 87.25 70 TYR A C 1
ATOM 555 O O . TYR A 1 70 ? 5.542 -2.785 4.739 1.00 87.25 70 TYR A O 1
ATOM 563 N N . LEU A 1 71 ? 6.074 -4.485 3.370 1.00 89.81 71 LEU A N 1
ATOM 564 C CA . LEU A 1 71 ? 5.370 -5.519 4.138 1.00 89.81 71 LEU A CA 1
ATOM 565 C C . LEU A 1 71 ? 5.863 -5.578 5.588 1.00 89.81 71 LEU A C 1
ATOM 567 O O . LEU A 1 71 ? 5.078 -5.583 6.538 1.00 89.81 71 LEU A O 1
ATOM 571 N N . ARG A 1 72 ? 7.186 -5.548 5.766 1.00 89.44 72 ARG A N 1
ATOM 572 C CA . ARG A 1 72 ? 7.830 -5.608 7.079 1.00 89.44 72 ARG A CA 1
ATOM 573 C C . ARG A 1 72 ? 7.508 -4.400 7.953 1.00 89.44 72 ARG A C 1
ATOM 575 O O . ARG A 1 72 ? 7.228 -4.577 9.134 1.00 89.44 72 ARG A O 1
ATOM 582 N N . VAL A 1 73 ? 7.560 -3.180 7.418 1.00 87.25 73 VAL A N 1
ATOM 583 C CA . VAL A 1 73 ? 7.326 -1.974 8.236 1.00 87.25 73 VAL A CA 1
ATOM 584 C C . VAL A 1 73 ? 5.854 -1.741 8.548 1.00 87.25 73 VAL A C 1
ATOM 586 O O . VAL A 1 73 ? 5.551 -1.184 9.600 1.00 87.25 73 VAL A O 1
ATOM 589 N N . LEU A 1 74 ? 4.949 -2.195 7.678 1.00 87.81 74 LEU A N 1
ATOM 590 C CA . LEU A 1 74 ? 3.510 -2.194 7.945 1.00 87.81 74 LEU A CA 1
ATOM 591 C C . LEU A 1 74 ? 3.057 -3.421 8.748 1.00 87.81 74 LEU A C 1
ATOM 593 O O . LEU A 1 74 ? 1.878 -3.529 9.074 1.00 87.81 74 LEU A O 1
ATOM 597 N N . ASN A 1 75 ? 3.991 -4.320 9.084 1.00 90.31 75 ASN A N 1
ATOM 598 C CA . ASN A 1 75 ? 3.747 -5.563 9.808 1.00 90.31 75 ASN A CA 1
ATOM 599 C C . ASN A 1 75 ? 2.581 -6.366 9.203 1.00 90.31 75 ASN A C 1
ATOM 601 O O . ASN A 1 75 ? 1.650 -6.772 9.897 1.00 90.31 75 ASN A O 1
ATOM 605 N N . THR A 1 76 ? 2.619 -6.555 7.883 1.00 91.06 76 THR A N 1
ATOM 606 C CA . THR A 1 76 ? 1.583 -7.262 7.128 1.00 91.06 76 THR A CA 1
ATOM 607 C C . THR A 1 76 ? 2.189 -8.272 6.160 1.00 91.06 76 THR A C 1
ATOM 609 O O . THR A 1 76 ? 3.305 -8.098 5.679 1.00 91.06 76 THR A O 1
ATOM 612 N N . GLY A 1 77 ? 1.452 -9.349 5.880 1.00 91.81 77 GLY A N 1
ATOM 613 C CA . GLY A 1 77 ? 1.859 -10.382 4.925 1.00 91.81 77 GLY A CA 1
ATOM 614 C C . GLY A 1 77 ? 1.450 -10.101 3.477 1.00 91.81 77 GLY A C 1
ATOM 615 O O . GLY A 1 77 ? 1.854 -10.848 2.594 1.00 91.81 77 GLY A O 1
ATOM 616 N N . HIS A 1 78 ? 0.636 -9.068 3.225 1.00 92.06 78 HIS A N 1
ATOM 617 C CA . HIS A 1 78 ? 0.131 -8.757 1.888 1.00 92.06 78 HIS A CA 1
ATOM 618 C C . HIS A 1 78 ? -0.227 -7.273 1.718 1.00 92.06 78 HIS A C 1
ATOM 620 O O . HIS A 1 78 ? -0.461 -6.546 2.687 1.00 92.06 78 HIS A O 1
ATOM 626 N N . THR A 1 79 ? -0.328 -6.857 0.457 1.00 92.50 79 THR A N 1
ATOM 627 C CA . THR A 1 79 ? -1.021 -5.635 0.037 1.00 92.50 79 THR A CA 1
ATOM 628 C C . THR A 1 79 ? -2.351 -6.025 -0.605 1.00 92.50 79 THR A C 1
ATOM 630 O O . THR A 1 79 ? -2.440 -7.099 -1.201 1.00 92.50 79 THR A O 1
ATOM 633 N N . ASP A 1 80 ? -3.378 -5.193 -0.470 1.00 93.94 80 ASP A N 1
ATOM 634 C CA . ASP A 1 80 ? -4.702 -5.459 -1.044 1.00 93.94 80 ASP A CA 1
ATOM 635 C C . ASP A 1 80 ? -4.720 -5.171 -2.549 1.00 93.94 80 ASP A C 1
ATOM 637 O O . ASP A 1 80 ? -5.421 -5.834 -3.310 1.00 93.94 80 ASP A O 1
ATOM 641 N N . VAL A 1 81 ? -3.915 -4.198 -2.988 1.00 92.06 81 VAL A N 1
ATOM 642 C CA . VAL A 1 81 ? -3.787 -3.822 -4.398 1.00 92.06 81 VAL A CA 1
ATOM 643 C C . VAL A 1 81 ? -2.317 -3.645 -4.756 1.00 92.06 81 VAL A C 1
ATOM 645 O O . VAL A 1 81 ? -1.639 -2.781 -4.212 1.00 92.06 81 VAL A O 1
ATOM 648 N N . PHE A 1 82 ? -1.819 -4.421 -5.716 1.00 86.81 82 PHE A N 1
ATOM 649 C CA . PHE A 1 82 ? -0.471 -4.247 -6.254 1.00 86.81 82 PHE A CA 1
ATOM 650 C C . PHE A 1 82 ? -0.544 -3.545 -7.613 1.00 86.81 82 PHE A C 1
ATOM 652 O O . PHE A 1 82 ? -1.158 -4.059 -8.546 1.00 86.81 82 PHE A O 1
ATOM 659 N N . ILE A 1 83 ? 0.076 -2.371 -7.734 1.00 83.94 83 ILE A N 1
ATOM 660 C CA . ILE A 1 83 ? 0.010 -1.527 -8.931 1.00 83.94 83 ILE A CA 1
ATOM 661 C C . ILE A 1 83 ? 1.408 -1.388 -9.524 1.00 83.94 83 ILE A C 1
ATOM 663 O O . ILE A 1 83 ? 2.336 -0.962 -8.843 1.00 83.94 83 ILE A O 1
ATOM 667 N N . LEU A 1 84 ? 1.551 -1.683 -10.814 1.00 77.75 84 LEU A N 1
ATOM 668 C CA . LEU A 1 84 ? 2.751 -1.363 -11.584 1.00 77.75 84 LEU A CA 1
ATOM 669 C C . LEU A 1 84 ? 2.542 -0.027 -12.303 1.00 77.75 84 LEU A C 1
ATOM 671 O O . LEU A 1 84 ? 1.731 0.065 -13.223 1.00 77.75 84 LEU A O 1
ATOM 675 N N . ALA A 1 85 ? 3.253 1.017 -11.882 1.00 73.38 85 ALA A N 1
ATOM 676 C CA . ALA A 1 85 ? 3.236 2.313 -12.551 1.00 73.38 85 ALA A CA 1
ATOM 677 C C . ALA A 1 85 ? 4.444 2.496 -13.465 1.00 73.38 85 ALA A C 1
ATOM 679 O O . ALA A 1 85 ? 5.567 2.106 -13.139 1.00 73.38 85 ALA A O 1
ATOM 680 N N . CYS A 1 86 ? 4.198 3.179 -14.585 1.00 64.88 86 CYS A N 1
ATOM 681 C CA . CYS A 1 86 ? 5.211 3.538 -15.575 1.00 64.88 86 CYS A CA 1
ATOM 682 C C . CYS A 1 86 ? 5.985 2.328 -16.125 1.00 64.88 86 CYS A C 1
ATOM 684 O O . CYS A 1 86 ? 7.206 2.382 -16.230 1.00 64.88 86 CYS A O 1
ATOM 686 N N . CYS A 1 87 ? 5.281 1.256 -16.510 1.00 62.59 87 CYS A N 1
ATOM 687 C CA . CYS A 1 87 ? 5.846 0.204 -17.359 1.00 62.59 87 CYS A CA 1
ATOM 688 C C . CYS A 1 87 ? 6.104 0.777 -18.760 1.00 62.59 87 CYS A C 1
ATOM 690 O O . CYS A 1 87 ? 5.273 0.649 -19.655 1.00 62.59 87 CYS A O 1
ATOM 692 N N . ASP A 1 88 ? 7.234 1.457 -18.942 1.00 54.50 88 ASP A N 1
ATOM 693 C CA . ASP A 1 88 ? 7.567 2.135 -20.202 1.00 54.50 88 ASP A CA 1
ATOM 694 C C . ASP A 1 88 ? 7.973 1.133 -21.306 1.00 54.50 88 ASP A C 1
ATOM 696 O O . ASP A 1 88 ? 8.123 1.482 -22.477 1.00 54.50 88 ASP A O 1
ATOM 700 N N . LYS A 1 89 ? 8.142 -0.155 -20.961 1.00 57.91 89 LYS A N 1
ATOM 701 C CA . LYS A 1 89 ? 8.463 -1.234 -21.905 1.00 57.91 89 LYS A CA 1
ATOM 702 C C . LYS A 1 89 ? 7.650 -2.487 -21.590 1.00 57.91 89 LYS A C 1
ATOM 704 O O . LYS A 1 89 ? 7.732 -3.023 -20.491 1.00 57.91 89 LYS A O 1
ATOM 709 N N . ALA A 1 90 ? 6.927 -3.010 -22.583 1.00 53.69 90 ALA A N 1
ATOM 710 C CA . ALA A 1 90 ? 6.13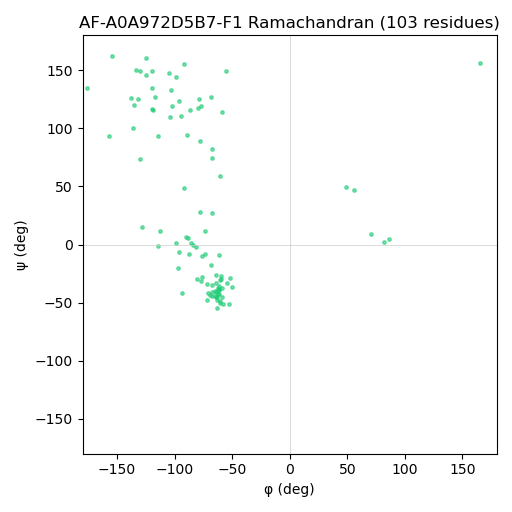5 -4.245 -22.479 1.00 53.69 90 ALA A CA 1
ATOM 711 C C . ALA A 1 90 ? 6.929 -5.454 -21.926 1.00 53.69 90 ALA A C 1
ATOM 713 O O . ALA A 1 90 ? 6.373 -6.296 -21.230 1.00 53.69 90 ALA A O 1
ATOM 714 N N . VAL A 1 91 ? 8.247 -5.484 -22.162 1.00 54.06 91 VAL A N 1
ATOM 715 C CA . VAL A 1 91 ? 9.181 -6.506 -21.652 1.00 54.06 91 VAL A CA 1
ATOM 716 C C . VAL A 1 91 ? 9.284 -6.500 -20.120 1.00 54.06 91 VAL A C 1
ATOM 718 O O . VAL A 1 91 ? 9.471 -7.545 -19.505 1.00 54.06 91 VAL A O 1
ATOM 721 N N . GLU A 1 92 ? 9.162 -5.333 -19.486 1.00 55.62 92 GLU A N 1
ATOM 722 C CA . GLU A 1 92 ? 9.265 -5.194 -18.029 1.00 55.62 92 GLU A CA 1
ATOM 723 C C . GLU A 1 92 ? 7.953 -5.576 -17.335 1.00 55.62 92 GLU A C 1
ATOM 725 O O . GLU A 1 92 ? 7.993 -6.111 -16.233 1.00 55.62 92 GLU A O 1
ATOM 730 N N . TYR A 1 93 ? 6.806 -5.388 -18.000 1.00 57.50 93 TYR A N 1
ATOM 731 C CA . TYR A 1 93 ? 5.518 -5.909 -17.533 1.00 57.50 93 TYR A CA 1
ATOM 732 C C . TYR A 1 93 ? 5.535 -7.441 -17.491 1.00 57.50 93 TYR A C 1
ATOM 734 O O . TYR A 1 93 ? 5.339 -8.015 -16.424 1.00 57.50 93 TYR A O 1
ATOM 742 N N . GLU A 1 94 ? 5.872 -8.097 -18.605 1.00 59.91 94 GLU A N 1
ATOM 743 C CA . GLU A 1 94 ? 5.908 -9.563 -18.699 1.00 59.91 94 GLU A CA 1
ATOM 744 C C . GLU A 1 94 ? 6.923 -10.189 -17.731 1.00 59.91 94 GLU A C 1
ATOM 746 O O . GLU A 1 94 ? 6.647 -11.221 -17.121 1.00 59.91 94 GLU A O 1
ATOM 751 N N . ALA A 1 95 ? 8.067 -9.535 -17.504 1.00 60.81 95 ALA A N 1
ATOM 752 C CA . ALA A 1 95 ? 9.047 -9.975 -16.511 1.00 60.81 95 ALA A CA 1
ATOM 753 C C . ALA A 1 95 ? 8.522 -9.926 -15.061 1.00 60.81 95 ALA A C 1
ATOM 755 O O . ALA A 1 95 ? 9.023 -10.664 -14.213 1.00 60.81 95 ALA A O 1
ATOM 756 N N . VAL A 1 96 ? 7.547 -9.060 -14.762 1.00 57.47 96 VAL A N 1
ATOM 757 C CA . VAL A 1 96 ? 6.958 -8.922 -13.420 1.00 57.47 96 VAL A CA 1
ATOM 758 C C . VAL A 1 96 ? 5.702 -9.782 -13.264 1.00 57.47 96 VAL A C 1
ATOM 760 O O . VAL A 1 96 ? 5.504 -10.391 -12.215 1.00 57.47 96 VAL A O 1
ATOM 763 N N . THR A 1 97 ? 4.840 -9.820 -14.279 1.00 61.00 97 THR A N 1
ATOM 764 C CA . THR A 1 97 ? 3.516 -10.456 -14.204 1.00 61.00 97 THR A CA 1
ATOM 765 C C . THR A 1 97 ? 3.493 -11.877 -14.753 1.00 61.00 97 THR A C 1
ATOM 767 O O . THR A 1 97 ? 2.577 -12.633 -14.437 1.00 61.00 97 THR A O 1
ATOM 770 N N . GLY A 1 98 ? 4.472 -12.254 -15.580 1.00 60.03 98 GLY A N 1
ATOM 771 C CA . GLY A 1 98 ? 4.454 -13.505 -16.336 1.00 60.03 98 GLY A CA 1
ATOM 772 C C . GLY A 1 98 ? 3.420 -13.535 -17.468 1.00 60.03 98 GLY A C 1
ATOM 773 O O . GLY A 1 98 ? 3.206 -14.601 -18.043 1.00 60.03 98 GLY A O 1
ATOM 774 N N . SER A 1 99 ? 2.773 -12.406 -17.790 1.00 55.56 99 SER A N 1
ATOM 775 C CA . SER A 1 99 ? 1.833 -12.280 -18.911 1.00 55.56 99 SER A CA 1
ATOM 776 C C . SER A 1 99 ? 2.234 -11.143 -19.853 1.00 55.56 99 SER A C 1
ATOM 778 O O . SER A 1 99 ? 2.763 -10.117 -19.432 1.00 55.56 99 SER A O 1
ATOM 780 N N . GLY A 1 100 ? 1.978 -11.314 -21.152 1.00 50.97 100 GLY A N 1
ATOM 781 C CA . GLY A 1 100 ? 2.325 -10.327 -22.181 1.00 50.97 100 GLY A CA 1
ATOM 782 C C . GLY A 1 100 ? 1.328 -9.168 -22.324 1.00 50.97 100 GLY A C 1
ATOM 783 O O . GLY A 1 100 ? 1.542 -8.289 -23.159 1.00 50.97 100 GLY A O 1
ATOM 784 N N . GLY A 1 101 ? 0.231 -9.158 -21.559 1.00 45.88 101 GLY A N 1
ATOM 785 C CA . GLY A 1 101 ? -0.884 -8.233 -21.757 1.00 45.88 101 GLY A CA 1
ATOM 786 C C . GLY A 1 101 ? -1.352 -7.548 -20.477 1.00 45.88 101 GLY A C 1
ATOM 787 O O . GLY A 1 101 ? -1.778 -8.211 -19.539 1.00 45.88 101 GLY A O 1
ATOM 788 N N . LEU A 1 102 ? -1.381 -6.207 -20.493 1.00 44.72 102 LEU A N 1
ATOM 789 C CA . LEU A 1 102 ? -1.888 -5.350 -19.404 1.00 44.72 102 LEU A CA 1
ATOM 790 C C . LEU A 1 102 ? -3.387 -5.567 -19.076 1.00 44.72 102 LEU A C 1
ATOM 792 O O . LEU A 1 102 ? -3.881 -5.004 -18.104 1.00 44.72 102 LEU A O 1
ATOM 796 N N . LEU A 1 103 ? -4.101 -6.335 -19.909 1.00 41.41 103 LEU A N 1
ATOM 797 C CA . LEU A 1 103 ? -5.550 -6.574 -19.878 1.00 41.41 103 LEU A CA 1
ATOM 798 C C . LEU A 1 103 ? -5.920 -8.072 -19.892 1.00 41.41 103 LEU A C 1
ATOM 800 O O . LEU A 1 103 ? -7.074 -8.395 -20.147 1.00 41.41 103 LEU A O 1
ATOM 804 N N . ASP A 1 104 ? -4.983 -8.989 -19.629 1.00 39.19 104 ASP A N 1
ATOM 805 C CA . ASP A 1 104 ? -5.277 -10.438 -19.584 1.00 39.19 104 ASP A CA 1
ATOM 806 C C . ASP A 1 104 ? -5.963 -10.890 -18.268 1.00 39.19 104 ASP A C 1
ATOM 808 O O . ASP A 1 104 ? -5.831 -12.043 -17.855 1.00 39.19 104 ASP A O 1
ATOM 812 N N . TYR A 1 105 ? -6.707 -9.989 -17.611 1.00 35.50 105 TYR A N 1
ATOM 813 C CA . TYR A 1 105 ? -7.573 -10.272 -16.458 1.00 35.50 105 TYR A CA 1
ATOM 814 C C . TYR A 1 105 ? -9.046 -10.063 -16.813 1.00 35.50 105 TYR A C 1
ATOM 816 O O . TYR A 1 105 ? -9.381 -8.963 -17.311 1.00 35.50 105 TYR A O 1
#

Radius of gyration: 15.05 Å; Cα contacts (8 Å, |Δi|>4): 122; chains: 1; bounding box: 33×29×41 Å

Mean predicted aligned error: 9.5 Å

Nearest PDB structures (foldseek):
  6edz-assembly1_D  TM=4.553E-01  e=1.821E-01  Mycobacterium tuberculosis CDC1551
  8qye-assembly2_MOLB  TM=4.689E-01  e=7.530E-01  synthetic construct
  5mkk-assembly1_A  TM=4.575E-01  e=5.817E-01  Thermus thermophilus HB27
  7wmz-assembly1_E  TM=5.096E-01  e=4.587E+00  Mycolicibacterium smegmatis MC2 155
  3gee-assembly1_A-2  TM=5.287E-01  e=7.686E+00  Chlorobaculum tepidum

pLDDT: mean 73.9, std 17.97, range [35.25, 94.94]

Sequence (105 aa):
MVDTIKTSIESGVNYFDCLSKLRYSEASHTNEGYLKLGKALAGLRDEVYLSFLAFVDKPLSYVQADFEFYLRVLNTGHTDVFILACCDKAVEYEAVTGSGGLLDY

Secondary structure (DSSP, 8-state):
---HHHHHHHTT--EE--BSSS-S-SS-S--HHHHHHHHHTTT-GGG-EEEEEEETTS-HHHHHHHHHHHHHHTT-S--SEEEEE---SHHHHHHHHS-S-TT--

Foldseek 3Di:
DPLVQVVCLVVVNAEDEAELDDPPDPDDPDPVVLLVVLVSCPVVVVSHAYEYEDEPPDDPVVSVVSVVVSCVSNVHPDHNHYHYPDPVDLVSVCVNPVDSDPPPD

Solvent-accessible surface area (backbone atoms only — not comparable to full-atom values): 6465 Å² total; per-residue (Å²): 130,85,57,64,64,59,54,33,40,79,70,70,51,31,75,46,84,41,65,72,79,59,84,62,53,97,75,65,103,55,71,47,55,50,50,54,48,18,64,70,40,64,94,43,61,93,70,44,45,35,36,39,34,39,63,50,87,58,62,68,70,56,51,52,53,51,49,55,49,49,29,60,47,51,73,42,95,74,63,77,38,82,42,80,39,68,64,87,43,72,70,60,44,24,74,73,70,76,44,91,51,102,70,83,117